Protein AF-A0A918PRH6-F1 (afdb_monomer_lite)

Secondary structure (DSSP, 8-state):
-B--SSHHHHHHHHHHHHHHHHTT-----BS-TTT--TT--HHHHHHHHHHEEEEEEEETTTEEEEEEEEEE-GGGGGG-HHHHHT-TT--PPPPTT--HHHHHTTSS-GGG-SSBTTTBBTTB-SSHHHHSTT-HHHHHHHTT--GGGS--

pLDDT: mean 93.07, std 9.06, range [43.25, 98.44]

InterPro domains:
  IPR002780 Hydrogenase formation HypD protein [PF01924] (2-142)
  IPR002780 Hydrogenase formation HypD protein [PTHR30149] (2-146)
  IPR042243 HypD, domain 1 [G3DSA:3.40.50.11740] (1-91)
  IPR042244 HypD, domain 2 [G3DSA:6.10.20.100] (96-145)

Organism: NCBI:txid68255

Foldseek 3Di:
DAFDDDPVRVVVVVVVVVVCVVVVHDDDDHSPVVQADPCGDVVVVVVLVQFWDFAWDQDQLPGTDGSPDIDGDPVNVVVDPCNVPVCVPDDDDADPQDPQSCCVVVVDALQVRPCQPNCDALVRHRDDLRVDPPRRSVVCVVVVNHNVPPDD

Structure (mmCIF, N/CA/C/O backbone):
data_AF-A0A918PRH6-F1
#
_entry.id   AF-A0A918PRH6-F1
#
loop_
_atom_site.group_PDB
_atom_site.id
_atom_site.type_symbol
_atom_site.label_atom_id
_atom_site.label_alt_id
_atom_site.label_comp_id
_atom_site.label_asym_id
_atom_site.label_entity_id
_atom_site.label_seq_id
_atom_site.pdbx_PDB_ins_code
_atom_site.Cartn_x
_atom_site.Cartn_y
_atom_site.Cartn_z
_atom_site.occupancy
_atom_site.B_iso_or_equiv
_atom_site.auth_seq_id
_atom_site.auth_comp_id
_atom_site.auth_asym_id
_atom_site.auth_atom_id
_atom_site.pdbx_PDB_model_num
ATOM 1 N N . MET A 1 1 ? 0.512 1.550 15.407 1.00 93.94 1 MET A N 1
ATOM 2 C CA . MET A 1 1 ? 0.202 2.987 15.282 1.00 93.94 1 MET A CA 1
ATOM 3 C C . MET A 1 1 ? -0.593 3.237 14.018 1.00 93.94 1 MET A C 1
ATOM 5 O O . MET A 1 1 ? -0.214 2.712 12.980 1.00 93.94 1 MET A O 1
ATOM 9 N N . VAL A 1 2 ? -1.668 4.018 14.100 1.00 97.00 2 VAL A N 1
ATOM 10 C CA . VAL A 1 2 ? -2.335 4.621 12.934 1.00 97.00 2 VAL A CA 1
ATOM 11 C C . VAL A 1 2 ? -1.966 6.101 12.902 1.00 97.00 2 VAL A C 1
ATOM 13 O O . VAL A 1 2 ? -2.162 6.778 13.910 1.00 97.00 2 VAL A O 1
ATOM 16 N N . THR A 1 3 ? -1.433 6.594 11.785 1.00 97.69 3 THR A N 1
ATOM 17 C CA . THR A 1 3 ? -0.915 7.966 11.642 1.00 97.69 3 THR A CA 1
ATOM 18 C C . THR A 1 3 ? -1.540 8.674 10.447 1.00 97.69 3 THR A C 1
ATOM 20 O O . THR A 1 3 ? -2.077 8.030 9.544 1.00 97.69 3 THR A O 1
ATOM 23 N N . GLY A 1 4 ? -1.467 10.005 10.451 1.00 97.12 4 GLY A N 1
ATOM 24 C CA . GLY A 1 4 ? -1.694 10.806 9.251 1.00 97.12 4 GLY A CA 1
ATOM 25 C C . GLY A 1 4 ? -0.486 10.809 8.309 1.00 97.12 4 GLY A C 1
ATOM 26 O O . GLY A 1 4 ? 0.438 10.004 8.451 1.00 97.12 4 GLY A O 1
ATOM 27 N N . PHE A 1 5 ? -0.512 11.731 7.346 1.00 97.00 5 PHE A N 1
ATOM 28 C CA . PHE A 1 5 ? 0.507 11.878 6.300 1.00 97.00 5 PHE A CA 1
ATOM 29 C C . PHE A 1 5 ? 1.288 13.196 6.396 1.00 97.00 5 PHE A C 1
ATOM 31 O O . PHE A 1 5 ? 2.233 13.393 5.634 1.00 97.00 5 PHE A O 1
ATOM 38 N N . GLU A 1 6 ? 0.924 14.095 7.318 1.00 97.62 6 GLU A N 1
ATOM 39 C CA . GLU A 1 6 ? 1.698 15.315 7.538 1.00 97.62 6 GLU A CA 1
ATOM 40 C C . GLU A 1 6 ? 3.026 14.976 8.230 1.00 97.62 6 GLU A C 1
ATOM 42 O O . GLU A 1 6 ? 3.075 14.044 9.040 1.00 97.62 6 GLU A O 1
ATOM 47 N N . PRO A 1 7 ? 4.105 15.747 8.005 1.00 96.81 7 PRO A N 1
ATOM 48 C CA . PRO A 1 7 ? 5.398 15.479 8.633 1.00 96.81 7 PRO A CA 1
ATOM 49 C C . PRO A 1 7 ? 5.323 15.334 10.160 1.00 96.81 7 PRO A C 1
ATOM 51 O O . PRO A 1 7 ? 5.970 14.457 10.729 1.00 96.81 7 PRO A O 1
ATOM 54 N N . LEU A 1 8 ? 4.499 16.154 10.824 1.00 97.44 8 LEU A N 1
ATOM 55 C CA . LEU A 1 8 ? 4.301 16.076 12.274 1.00 97.44 8 LEU A CA 1
ATOM 56 C C . LEU A 1 8 ? 3.525 14.824 12.703 1.00 97.44 8 LEU A C 1
ATOM 58 O O . LEU A 1 8 ? 3.849 14.266 13.747 1.00 97.44 8 LEU A O 1
ATOM 62 N N . ASP A 1 9 ? 2.572 14.342 11.897 1.00 97.88 9 ASP A N 1
ATOM 63 C CA . ASP A 1 9 ? 1.865 13.090 12.201 1.00 97.88 9 ASP A CA 1
ATOM 64 C C . ASP A 1 9 ? 2.819 11.899 12.197 1.00 97.88 9 ASP A C 1
ATOM 66 O O . ASP A 1 9 ? 2.745 11.020 13.055 1.00 97.88 9 ASP A O 1
ATOM 70 N N . LEU A 1 10 ? 3.726 11.876 11.216 1.00 97.56 10 LEU A N 1
ATOM 71 C CA . LEU A 1 10 ? 4.723 10.822 11.083 1.00 97.56 10 LEU A CA 1
ATOM 72 C C . LEU A 1 10 ? 5.710 10.854 12.254 1.00 97.56 10 LEU A C 1
ATOM 74 O O . LEU A 1 10 ? 5.975 9.814 12.854 1.00 97.56 10 LEU A O 1
ATOM 78 N N . LEU A 1 11 ? 6.224 12.038 12.610 1.00 98.12 11 LEU A N 1
ATOM 79 C CA . LEU A 1 11 ? 7.150 12.197 13.736 1.00 98.12 11 LEU A CA 1
ATOM 80 C C . LEU A 1 11 ? 6.510 11.794 15.069 1.00 98.12 11 LEU A C 1
ATOM 82 O O . LEU A 1 11 ? 7.123 11.058 15.843 1.00 98.12 11 LEU A O 1
ATOM 86 N N . GLU A 1 12 ? 5.276 12.228 15.326 1.00 97.88 12 GLU A N 1
ATOM 87 C CA . GLU A 1 12 ? 4.540 11.847 16.531 1.00 97.88 12 GLU A CA 1
ATOM 88 C C . GLU A 1 12 ? 4.260 10.339 16.556 1.00 97.88 12 GLU A C 1
ATOM 90 O O . GLU A 1 12 ? 4.513 9.678 17.562 1.00 97.88 12 GLU A O 1
ATOM 95 N N . GLY A 1 13 ? 3.828 9.758 15.434 1.00 97.62 13 GLY A N 1
ATOM 96 C CA . GLY A 1 13 ? 3.596 8.321 15.322 1.00 97.62 13 GLY A CA 1
ATOM 97 C C . GLY A 1 13 ? 4.847 7.475 15.580 1.00 97.62 13 GLY A C 1
ATOM 98 O O . GLY A 1 13 ? 4.761 6.455 16.268 1.00 97.62 13 GLY A O 1
ATOM 99 N N . ILE A 1 14 ? 6.010 7.906 15.078 1.00 97.81 14 ILE A N 1
ATOM 100 C CA . ILE A 1 14 ? 7.305 7.265 15.357 1.00 97.81 14 ILE A CA 1
ATOM 101 C C . ILE A 1 14 ? 7.632 7.361 16.850 1.00 97.81 14 ILE A C 1
ATOM 103 O O . ILE A 1 14 ? 7.960 6.344 17.461 1.00 97.81 14 ILE A O 1
ATOM 107 N N . LEU A 1 15 ? 7.498 8.546 17.455 1.00 98.06 15 LEU A N 1
ATOM 108 C CA . LEU A 1 15 ? 7.741 8.744 18.885 1.00 98.06 15 LEU A CA 1
ATOM 109 C C . LEU A 1 15 ? 6.846 7.839 19.746 1.00 98.06 15 LEU A C 1
ATOM 111 O O . LEU A 1 15 ? 7.336 7.193 20.674 1.00 98.06 15 LEU A O 1
ATOM 115 N N . MET A 1 16 ? 5.552 7.756 19.428 1.00 97.62 16 MET A N 1
ATOM 116 C CA . MET A 1 16 ? 4.601 6.887 20.127 1.00 97.62 16 MET A CA 1
ATOM 117 C C . MET A 1 16 ? 4.992 5.408 20.000 1.00 97.62 16 MET A C 1
ATOM 119 O O . MET A 1 16 ? 5.016 4.695 21.004 1.00 97.62 16 MET A O 1
ATOM 123 N N . ALA A 1 17 ? 5.364 4.955 18.796 1.00 97.69 17 ALA A N 1
ATOM 124 C CA . ALA A 1 17 ? 5.807 3.580 18.562 1.00 97.69 17 ALA A CA 1
ATOM 125 C C . ALA A 1 17 ? 7.077 3.233 19.359 1.00 97.69 17 ALA A C 1
ATOM 127 O O . ALA A 1 17 ? 7.110 2.208 20.038 1.00 97.69 17 ALA A O 1
ATOM 128 N N . VAL A 1 18 ? 8.097 4.097 19.324 1.00 97.94 18 VAL A N 1
ATOM 129 C CA . VAL A 1 18 ? 9.343 3.914 20.088 1.00 97.94 18 VAL A CA 1
ATOM 130 C C . VAL A 1 18 ? 9.059 3.897 21.591 1.00 97.94 18 VAL A C 1
ATOM 132 O O . VAL A 1 18 ? 9.495 2.983 22.283 1.00 97.94 18 VAL A O 1
ATOM 135 N N . THR A 1 19 ? 8.239 4.828 22.085 1.00 98.19 19 THR A N 1
ATOM 136 C CA . THR A 1 19 ? 7.846 4.885 23.503 1.00 98.19 19 THR A CA 1
ATOM 137 C C . THR A 1 19 ? 7.147 3.602 23.958 1.00 98.19 19 THR A C 1
ATOM 139 O O . THR A 1 19 ? 7.371 3.136 25.075 1.00 98.19 19 THR A O 1
ATOM 142 N N . GLN A 1 20 ? 6.277 3.021 23.123 1.00 98.06 20 GLN A N 1
ATOM 143 C CA . GLN A 1 20 ? 5.648 1.737 23.432 1.00 98.06 20 GLN A CA 1
ATOM 144 C C . GLN A 1 20 ? 6.682 0.609 23.519 1.00 98.06 20 GLN A C 1
ATOM 146 O O . GLN A 1 20 ? 6.673 -0.127 24.505 1.00 98.06 20 GLN A O 1
ATOM 151 N N . LEU A 1 21 ? 7.598 0.519 22.549 1.00 97.56 21 LEU A N 1
ATOM 152 C CA . LEU A 1 21 ? 8.657 -0.493 22.529 1.00 97.56 21 LEU A CA 1
ATOM 153 C C . LEU A 1 21 ? 9.557 -0.408 23.769 1.00 97.56 21 LEU A C 1
ATOM 155 O O . LEU A 1 21 ? 9.781 -1.420 24.428 1.00 97.56 21 LEU A O 1
ATOM 159 N N . GLU A 1 22 ? 10.009 0.792 24.137 1.00 98.38 22 GLU A N 1
ATOM 160 C CA . GLU A 1 22 ? 10.848 1.022 25.325 1.00 98.38 22 GLU A CA 1
ATOM 161 C C . GLU A 1 22 ? 10.141 0.648 26.634 1.00 98.38 22 GLU A C 1
ATOM 163 O O . GLU A 1 22 ? 10.780 0.259 27.611 1.00 98.38 22 GLU A O 1
ATOM 168 N N . ARG A 1 23 ? 8.809 0.741 26.658 1.00 98.25 23 ARG A N 1
ATOM 169 C CA . ARG A 1 23 ? 7.973 0.384 27.812 1.00 98.25 23 ARG A CA 1
ATOM 170 C C . ARG A 1 23 ? 7.456 -1.055 27.767 1.00 98.25 23 ARG A C 1
ATOM 172 O O . ARG A 1 23 ? 6.682 -1.429 28.645 1.00 98.25 23 ARG A O 1
ATOM 179 N N . GLY A 1 24 ? 7.825 -1.844 26.755 1.00 98.00 24 GLY A N 1
ATOM 180 C CA . GLY A 1 24 ? 7.320 -3.207 26.562 1.00 98.00 24 GLY A CA 1
ATOM 181 C C . GLY A 1 24 ? 5.806 -3.282 26.325 1.00 98.00 24 GLY A C 1
ATOM 182 O O . GLY A 1 24 ? 5.179 -4.274 26.693 1.00 98.00 24 GLY A O 1
ATOM 183 N N . ARG A 1 25 ? 5.203 -2.230 25.758 1.00 98.06 25 ARG A N 1
ATOM 184 C CA . ARG A 1 25 ? 3.784 -2.195 25.374 1.00 98.06 25 ARG A CA 1
ATOM 185 C C . ARG A 1 25 ? 3.625 -2.537 23.895 1.00 98.06 25 ARG A C 1
ATOM 187 O O . ARG A 1 25 ? 4.456 -2.159 23.074 1.00 98.06 25 ARG A O 1
ATOM 194 N N . PHE A 1 26 ? 2.534 -3.225 23.563 1.00 96.56 26 PHE A N 1
ATOM 195 C CA . PHE A 1 26 ? 2.249 -3.719 22.210 1.00 96.56 26 PHE A CA 1
ATOM 196 C C . PHE A 1 26 ? 0.793 -3.435 21.822 1.00 96.56 26 PHE A C 1
ATOM 198 O O . PHE A 1 26 ? 0.015 -4.340 21.522 1.00 96.56 26 PHE A O 1
ATOM 205 N N . GLU A 1 27 ? 0.400 -2.166 21.882 1.00 96.69 27 GLU A N 1
ATOM 206 C CA . GLU A 1 27 ? -0.978 -1.722 21.691 1.00 96.69 27 GLU A CA 1
ATOM 207 C C . GLU A 1 27 ? -1.165 -0.971 20.367 1.00 96.69 27 GLU A C 1
ATOM 209 O O . GLU A 1 27 ? -0.280 -0.278 19.854 1.00 96.69 27 GLU A O 1
ATOM 214 N N . VAL A 1 28 ? -2.371 -1.073 19.807 1.00 96.00 28 VAL A N 1
ATOM 215 C CA . VAL A 1 28 ? -2.765 -0.267 18.649 1.00 96.00 28 VAL A CA 1
ATOM 216 C C . VAL A 1 28 ? -3.297 1.074 19.138 1.00 96.00 28 VAL A C 1
ATOM 218 O O . VAL A 1 28 ? -4.434 1.172 19.591 1.00 96.00 28 VAL A O 1
ATOM 221 N N . GLU A 1 29 ? -2.493 2.120 18.984 1.00 96.50 29 GLU A N 1
ATOM 222 C CA . GLU A 1 29 ? -2.909 3.501 19.235 1.00 96.50 29 GLU A CA 1
ATOM 223 C C . GLU A 1 29 ? -3.186 4.239 17.915 1.00 96.50 29 GLU A C 1
ATOM 225 O O . GLU A 1 29 ? -2.592 3.952 16.865 1.00 96.50 29 GLU A O 1
ATOM 230 N N . ASN A 1 30 ? -4.106 5.201 17.978 1.00 97.19 30 ASN A N 1
ATOM 231 C CA . ASN A 1 30 ? -4.533 6.015 16.847 1.00 97.19 30 ASN A CA 1
ATOM 232 C C . ASN A 1 30 ? -4.101 7.466 17.064 1.00 97.19 30 ASN A C 1
ATOM 234 O O . ASN A 1 30 ? -4.727 8.178 17.841 1.00 97.19 30 ASN A O 1
ATOM 238 N N . GLN A 1 31 ? -3.049 7.889 16.368 1.00 96.88 31 GLN A N 1
ATOM 239 C CA . GLN A 1 31 ? -2.611 9.286 16.323 1.00 96.88 31 GLN A CA 1
ATOM 240 C C . GLN A 1 31 ? -3.513 10.100 15.375 1.00 96.88 31 GLN A C 1
ATOM 242 O O . GLN A 1 31 ? -3.787 11.276 15.609 1.00 96.88 31 GLN A O 1
ATOM 247 N N . TYR A 1 32 ? -4.091 9.458 14.355 1.00 97.44 32 TYR A N 1
ATOM 248 C CA . TYR A 1 32 ? -4.881 10.114 13.313 1.00 97.44 32 TYR A CA 1
ATOM 249 C C . TYR A 1 32 ? -6.372 10.291 13.664 1.00 97.44 32 TYR A C 1
ATOM 251 O O . TYR A 1 32 ? -7.258 10.139 12.817 1.00 97.44 32 TYR A O 1
ATOM 259 N N . VAL A 1 33 ? -6.679 10.644 14.917 1.00 95.56 33 VAL A N 1
ATOM 260 C CA . VAL A 1 33 ? -8.055 10.713 15.462 1.00 95.56 33 VAL A CA 1
ATOM 261 C C . VAL A 1 33 ? -8.990 11.660 14.707 1.00 95.56 33 VAL A C 1
ATOM 263 O O . VAL A 1 33 ? -10.205 11.478 14.722 1.00 95.56 33 VAL A O 1
ATOM 266 N N . ARG A 1 34 ? -8.430 12.658 14.014 1.00 96.19 34 ARG A N 1
ATOM 267 C CA . ARG A 1 34 ? -9.195 13.616 13.203 1.00 96.19 34 ARG A CA 1
ATOM 268 C C . ARG A 1 34 ? -9.840 12.997 11.960 1.00 96.19 34 ARG A C 1
ATOM 270 O O . ARG A 1 34 ? -10.796 13.563 11.443 1.00 96.19 34 ARG A O 1
ATOM 277 N N . ALA A 1 35 ? -9.329 11.860 11.485 1.00 96.94 35 ALA A N 1
ATOM 278 C CA . ALA A 1 35 ? -9.809 11.194 10.273 1.00 96.94 35 ALA A CA 1
ATOM 279 C C . ALA A 1 35 ? -10.223 9.735 10.515 1.00 96.94 35 ALA A C 1
ATOM 281 O O . ALA A 1 35 ? -11.153 9.244 9.876 1.00 96.94 35 ALA A O 1
ATOM 282 N N . VAL A 1 36 ? -9.570 9.039 11.449 1.00 97.44 36 VAL A N 1
ATOM 283 C CA . VAL A 1 36 ? -9.795 7.611 11.688 1.00 97.44 36 VAL A CA 1
ATOM 284 C C . VAL A 1 36 ? -10.600 7.400 12.963 1.00 97.44 36 VAL A C 1
ATOM 286 O O . VAL A 1 36 ? -10.169 7.750 14.060 1.00 97.44 36 VAL A O 1
ATOM 289 N N . ARG A 1 37 ? -11.767 6.765 12.820 1.00 96.94 37 ARG A N 1
ATOM 290 C CA . ARG A 1 37 ? -12.603 6.306 13.939 1.00 96.94 37 ARG A CA 1
ATOM 291 C C . ARG A 1 37 ? -12.286 4.852 14.277 1.00 96.94 37 ARG A C 1
ATOM 293 O O . ARG A 1 37 ? -11.909 4.084 13.396 1.00 96.94 37 ARG A O 1
ATOM 300 N N . ARG A 1 38 ? -12.510 4.438 15.529 1.00 95.06 38 ARG A N 1
ATOM 301 C CA . ARG A 1 38 ? -12.207 3.070 16.000 1.00 95.06 38 ARG A CA 1
ATOM 302 C C . ARG A 1 38 ? -12.938 1.978 15.212 1.00 95.06 38 ARG A C 1
ATOM 304 O O . ARG A 1 38 ? -12.375 0.905 15.005 1.00 95.06 38 ARG A O 1
ATOM 311 N N . GLN A 1 39 ? -14.168 2.263 14.800 1.00 96.94 39 GLN A N 1
ATOM 312 C CA . GLN A 1 39 ? -15.025 1.403 13.984 1.00 96.94 39 GLN A CA 1
ATOM 313 C C . GLN A 1 39 ? -14.764 1.538 12.474 1.00 96.94 39 GLN A C 1
ATOM 315 O O . GLN A 1 39 ? -15.339 0.796 11.682 1.00 96.94 39 GLN A O 1
ATOM 320 N N . GLY A 1 40 ? -13.917 2.487 12.063 1.00 97.19 40 GLY A N 1
ATOM 321 C CA . GLY A 1 40 ? -13.712 2.846 10.664 1.00 97.19 40 GLY A CA 1
ATOM 322 C C . GLY A 1 40 ? -14.967 3.442 10.019 1.00 97.19 40 GLY A C 1
ATOM 323 O O . GLY A 1 40 ? -15.810 4.046 10.684 1.00 97.19 40 GLY A O 1
ATOM 324 N N . ASN A 1 41 ? -15.072 3.282 8.702 1.00 98.19 41 ASN A N 1
ATOM 325 C CA . ASN A 1 41 ? -16.274 3.597 7.936 1.00 98.19 41 ASN A CA 1
ATOM 326 C C . ASN A 1 41 ? -17.079 2.304 7.734 1.00 98.19 41 ASN A C 1
ATOM 328 O O . ASN A 1 41 ? -16.636 1.429 6.992 1.00 98.19 41 ASN A O 1
ATOM 332 N N . THR A 1 42 ? -18.209 2.167 8.429 1.00 98.25 42 THR A N 1
ATOM 333 C CA . THR A 1 42 ? -19.042 0.954 8.399 1.00 98.25 42 THR A CA 1
ATOM 334 C C . THR A 1 42 ? -19.730 0.771 7.052 1.00 98.25 42 THR A C 1
ATOM 336 O O . THR A 1 42 ? -19.663 -0.315 6.494 1.00 98.25 42 THR A O 1
ATOM 339 N N . GLU A 1 43 ? -20.250 1.848 6.460 1.00 98.44 43 GLU A N 1
ATOM 340 C CA . GLU A 1 43 ? -20.891 1.810 5.138 1.00 98.44 43 GLU A CA 1
ATOM 341 C C . GLU A 1 43 ? -19.930 1.297 4.056 1.00 98.44 43 GLU A C 1
ATOM 343 O O . GLU A 1 43 ? -20.280 0.456 3.231 1.00 98.44 43 GLU A O 1
ATOM 348 N N . ALA A 1 44 ? -18.676 1.761 4.085 1.00 98.12 44 ALA A N 1
ATOM 349 C CA . ALA A 1 44 ? -17.654 1.288 3.155 1.00 98.12 44 ALA A CA 1
ATOM 350 C C . ALA A 1 44 ? -17.292 -0.189 3.390 1.00 98.12 44 ALA A C 1
ATOM 352 O O . ALA A 1 44 ? -17.092 -0.931 2.429 1.00 98.12 44 ALA A O 1
ATOM 353 N N . GLN A 1 45 ? -17.219 -0.629 4.651 1.00 98.38 45 GLN A N 1
ATOM 354 C CA . GLN A 1 45 ? -16.969 -2.036 4.980 1.00 98.38 45 GLN A CA 1
ATOM 355 C C . GLN A 1 45 ? -18.101 -2.936 4.475 1.00 98.38 45 GLN A C 1
ATOM 357 O O . GLN A 1 45 ? -17.819 -3.983 3.893 1.00 98.38 45 GLN A O 1
ATOM 362 N N . ASP A 1 46 ? -19.355 -2.525 4.649 1.00 98.38 46 ASP A N 1
ATOM 363 C CA . ASP A 1 46 ? -20.523 -3.292 4.210 1.00 98.38 46 ASP A CA 1
ATOM 364 C C . ASP A 1 46 ? -20.616 -3.351 2.682 1.00 98.38 46 ASP A C 1
ATOM 366 O O . ASP A 1 46 ? -20.864 -4.419 2.116 1.00 98.38 46 ASP A O 1
ATOM 370 N N . ALA A 1 47 ? -20.306 -2.248 1.993 1.00 98.31 47 ALA A N 1
ATOM 371 C CA . ALA A 1 47 ? -20.202 -2.231 0.536 1.00 98.31 47 ALA A CA 1
ATOM 372 C C . ALA A 1 47 ? -19.120 -3.200 0.028 1.00 98.31 47 ALA A C 1
ATOM 374 O O . ALA A 1 47 ? -19.383 -4.006 -0.867 1.00 98.31 47 ALA A O 1
ATOM 375 N N . VAL A 1 48 ? -17.922 -3.180 0.629 1.00 98.12 48 VAL A N 1
ATOM 376 C CA . VAL A 1 48 ? -16.839 -4.111 0.270 1.00 98.12 48 VAL A CA 1
ATOM 377 C C . VAL A 1 48 ? -17.260 -5.560 0.515 1.00 98.12 48 VAL A C 1
ATOM 379 O O . VAL A 1 48 ? -17.067 -6.387 -0.367 1.00 98.12 48 VAL A O 1
ATOM 382 N N . ARG A 1 49 ? -17.882 -5.874 1.658 1.00 97.69 49 ARG A N 1
ATOM 383 C CA . ARG A 1 49 ? -18.352 -7.237 1.979 1.00 97.69 49 ARG A CA 1
ATOM 384 C C . ARG A 1 49 ? -19.482 -7.725 1.074 1.00 97.69 49 ARG A C 1
ATOM 386 O O . ARG A 1 49 ? -19.624 -8.926 0.878 1.00 97.69 49 ARG A O 1
ATOM 393 N N . THR A 1 50 ? -20.291 -6.811 0.546 1.00 98.19 50 THR A N 1
ATOM 394 C CA . THR A 1 50 ? -21.371 -7.147 -0.391 1.00 98.19 50 THR A CA 1
ATOM 395 C C . THR A 1 50 ? -20.802 -7.560 -1.751 1.00 98.19 50 THR A C 1
ATOM 397 O O . THR A 1 50 ? -21.246 -8.540 -2.351 1.00 98.19 50 THR A O 1
ATOM 400 N N . VAL A 1 51 ? -19.804 -6.818 -2.238 1.00 98.38 51 VAL A N 1
ATOM 401 C CA . VAL A 1 51 ? -19.255 -6.982 -3.593 1.00 98.38 51 VAL A CA 1
ATOM 402 C C . VAL A 1 51 ? -18.117 -8.003 -3.645 1.00 98.38 51 VAL A C 1
ATOM 404 O O . VAL A 1 51 ? -17.963 -8.693 -4.653 1.00 98.38 51 VAL A O 1
ATOM 407 N N . PHE A 1 52 ? -17.329 -8.121 -2.575 1.00 98.31 52 PHE A N 1
ATOM 408 C CA . PHE A 1 52 ? -16.105 -8.915 -2.547 1.00 98.31 52 PHE A CA 1
ATOM 409 C C . PHE A 1 52 ? -16.107 -9.983 -1.452 1.00 98.31 52 PHE A C 1
ATOM 411 O O . PHE A 1 52 ? -16.633 -9.787 -0.357 1.00 98.31 52 PHE A O 1
ATOM 418 N N . ARG A 1 53 ? -15.418 -11.092 -1.730 1.00 97.69 53 ARG A N 1
ATOM 419 C CA . ARG A 1 53 ? -15.031 -12.117 -0.753 1.00 97.69 53 ARG A CA 1
ATOM 420 C C . ARG A 1 53 ? -13.513 -12.181 -0.616 1.00 97.69 53 ARG A C 1
ATOM 422 O O . ARG A 1 53 ? -12.779 -11.857 -1.548 1.00 97.69 53 ARG A O 1
ATOM 429 N N . VAL A 1 54 ? -13.053 -12.585 0.565 1.00 98.00 54 VAL A N 1
ATOM 430 C CA . VAL A 1 54 ? -11.626 -12.762 0.862 1.00 98.00 54 VAL A CA 1
ATOM 431 C C . VAL A 1 54 ? -11.109 -14.019 0.167 1.00 98.00 54 VAL A C 1
ATOM 433 O O . VAL A 1 54 ? -11.774 -15.053 0.190 1.00 98.00 54 VAL A O 1
ATOM 436 N N . THR A 1 55 ? -9.924 -13.921 -0.428 1.00 97.06 55 THR A N 1
ATOM 437 C CA . THR A 1 55 ? -9.279 -15.013 -1.162 1.00 97.06 55 THR A CA 1
ATOM 438 C C . THR A 1 55 ? -7.762 -14.951 -1.030 1.00 97.06 55 THR A C 1
ATOM 440 O O . THR A 1 55 ? -7.195 -13.959 -0.556 1.00 97.06 55 THR A O 1
ATOM 443 N N . ASP A 1 56 ? -7.094 -16.005 -1.475 1.00 97.12 56 ASP A N 1
ATOM 444 C CA . ASP A 1 56 ? -5.642 -16.050 -1.557 1.00 97.12 56 ASP A CA 1
ATOM 445 C C . ASP A 1 56 ? -5.168 -15.253 -2.772 1.00 97.12 56 ASP A C 1
ATOM 447 O O . ASP A 1 56 ? -5.775 -15.279 -3.847 1.00 97.12 56 ASP A O 1
ATOM 451 N N . ARG A 1 57 ? -4.061 -14.521 -2.631 1.00 94.38 57 ARG A N 1
ATOM 452 C CA . ARG A 1 57 ? -3.558 -13.699 -3.737 1.00 94.38 57 ARG A CA 1
ATOM 453 C C . ARG A 1 57 ? -2.049 -13.626 -3.759 1.00 94.38 57 ARG A C 1
ATOM 455 O O . ARG A 1 57 ? -1.408 -13.495 -2.723 1.00 94.38 57 ARG A O 1
ATOM 462 N N . ALA A 1 58 ? -1.484 -13.657 -4.961 1.00 90.88 58 ALA A N 1
ATOM 463 C CA . ALA A 1 58 ? -0.073 -13.383 -5.174 1.00 90.88 58 ALA A CA 1
ATOM 464 C C . ALA A 1 58 ? 0.238 -11.893 -4.964 1.00 90.88 58 ALA A C 1
ATOM 466 O O . ALA A 1 58 ? -0.343 -11.030 -5.623 1.00 90.88 58 ALA A O 1
ATOM 467 N N . TRP A 1 59 ? 1.186 -11.612 -4.074 1.00 90.44 59 TRP A N 1
ATOM 468 C CA . TRP A 1 59 ? 1.778 -10.302 -3.835 1.00 90.44 59 TRP A CA 1
ATOM 469 C C . TRP A 1 59 ? 3.213 -10.289 -4.354 1.00 90.44 59 TRP A C 1
ATOM 471 O O . TRP A 1 59 ? 4.003 -11.207 -4.111 1.00 90.44 59 TRP A O 1
ATOM 481 N N . ARG A 1 60 ? 3.568 -9.228 -5.081 1.00 85.12 60 ARG A N 1
ATOM 482 C CA . ARG A 1 60 ? 4.905 -9.079 -5.663 1.00 85.12 60 ARG A CA 1
ATOM 483 C C . ARG A 1 60 ? 5.965 -9.095 -4.558 1.00 85.12 60 ARG A C 1
ATOM 485 O O . ARG A 1 60 ? 5.920 -8.274 -3.650 1.00 85.12 60 ARG A O 1
ATOM 492 N N . GLY A 1 61 ? 6.917 -10.023 -4.650 1.00 84.44 61 GLY A N 1
ATOM 493 C CA . GLY A 1 61 ? 7.990 -10.198 -3.662 1.00 84.44 61 GLY A CA 1
ATOM 494 C C . GLY A 1 61 ? 7.637 -11.039 -2.433 1.00 84.44 61 GLY A C 1
ATOM 495 O O . GLY A 1 61 ? 8.547 -11.408 -1.699 1.00 84.44 61 GLY A O 1
ATOM 496 N N . LEU A 1 62 ? 6.360 -11.374 -2.227 1.00 87.94 62 LEU A N 1
ATOM 497 C CA . LEU A 1 62 ? 5.889 -12.177 -1.090 1.00 87.94 62 LEU A CA 1
ATOM 498 C C . LEU A 1 62 ? 5.281 -13.524 -1.510 1.00 87.94 62 LEU A C 1
ATOM 500 O O . LEU A 1 62 ? 5.097 -14.401 -0.672 1.00 87.94 62 LEU A O 1
ATOM 504 N N . GLY A 1 63 ? 4.997 -13.710 -2.802 1.00 89.94 63 GLY A N 1
ATOM 505 C CA . GLY A 1 63 ? 4.313 -14.904 -3.295 1.00 89.94 63 GLY A CA 1
ATOM 506 C C . GLY A 1 63 ? 2.826 -14.882 -2.944 1.00 89.94 63 GLY A C 1
ATOM 507 O O . GLY A 1 63 ? 2.248 -13.817 -2.733 1.00 89.94 63 GLY A O 1
ATOM 508 N N . THR A 1 64 ? 2.181 -16.047 -2.924 1.00 94.38 64 THR A N 1
ATOM 509 C CA . THR A 1 64 ? 0.762 -16.151 -2.558 1.00 94.38 64 THR A CA 1
ATOM 510 C C . THR A 1 64 ? 0.584 -15.998 -1.054 1.00 94.38 64 THR A C 1
ATOM 512 O O . THR A 1 64 ? 1.078 -16.815 -0.281 1.00 94.38 64 THR A O 1
ATOM 515 N N . LEU A 1 65 ? -0.146 -14.959 -0.653 1.00 95.38 65 LEU A N 1
ATOM 516 C CA . LEU A 1 65 ? -0.542 -14.715 0.726 1.00 95.38 65 LEU A CA 1
ATOM 517 C C . LEU A 1 65 ? -1.946 -15.288 0.978 1.00 95.38 65 LEU A C 1
ATOM 519 O O . LEU A 1 65 ? -2.878 -14.919 0.249 1.00 95.38 65 LEU A O 1
ATOM 523 N N . PRO A 1 66 ? -2.114 -16.144 2.006 1.00 97.12 66 PRO A N 1
ATOM 524 C CA . PRO A 1 66 ? -3.425 -16.622 2.425 1.00 97.12 66 PRO A CA 1
ATOM 525 C C . PRO A 1 66 ? -4.323 -15.467 2.855 1.00 97.12 66 PRO A C 1
ATOM 527 O O . PRO A 1 66 ? -3.861 -14.578 3.573 1.00 97.12 66 PRO A O 1
ATOM 530 N N . ALA A 1 67 ? -5.588 -15.470 2.425 1.00 97.06 67 ALA A N 1
ATOM 531 C CA . ALA A 1 67 ? -6.547 -14.396 2.715 1.00 97.06 67 ALA A CA 1
ATOM 532 C C . ALA A 1 67 ? -6.020 -12.976 2.383 1.00 97.06 67 ALA A C 1
ATOM 534 O O . ALA A 1 67 ? -6.452 -11.979 2.965 1.00 97.06 67 ALA A O 1
ATOM 535 N N . GLY A 1 68 ? -5.054 -12.885 1.462 1.00 96.06 68 GLY A N 1
ATOM 536 C CA . GLY A 1 68 ? -4.330 -11.660 1.129 1.00 96.06 68 GLY A CA 1
ATOM 537 C C . GLY A 1 68 ? -4.973 -10.832 0.020 1.00 96.06 68 GLY A C 1
ATOM 538 O O . GLY A 1 68 ? -4.382 -9.845 -0.412 1.00 96.06 68 GLY A O 1
ATOM 539 N N . GLY A 1 69 ? -6.134 -11.224 -0.500 1.00 96.69 69 GLY A N 1
ATOM 540 C CA . GLY A 1 69 ? -6.804 -10.503 -1.575 1.00 96.69 69 GLY A CA 1
ATOM 541 C C . GLY A 1 69 ? -8.320 -10.526 -1.489 1.00 96.69 69 GLY A C 1
ATOM 542 O O . GLY A 1 69 ? -8.922 -11.140 -0.609 1.00 96.69 69 GLY A O 1
ATOM 543 N N . LEU A 1 70 ? -8.920 -9.828 -2.448 1.00 97.00 70 LEU A N 1
ATOM 544 C CA . LEU A 1 70 ? -10.356 -9.746 -2.655 1.00 97.00 70 LEU A CA 1
ATOM 545 C C . LEU A 1 70 ? -10.681 -10.209 -4.075 1.00 97.00 70 LEU A C 1
ATOM 547 O O . LEU A 1 70 ? -9.974 -9.860 -5.022 1.00 97.00 70 LEU A O 1
ATOM 551 N N . GLU A 1 71 ? -11.760 -10.965 -4.211 1.00 96.00 71 GLU A N 1
ATOM 552 C CA . GLU A 1 71 ? -12.359 -11.355 -5.489 1.00 96.00 71 GLU A CA 1
ATOM 553 C C . GLU A 1 71 ? -13.858 -11.065 -5.470 1.00 96.00 71 GLU A C 1
ATOM 555 O O . GLU A 1 71 ? -14.454 -10.955 -4.394 1.00 96.00 71 GLU A O 1
ATOM 560 N N . LEU A 1 72 ? -14.467 -10.897 -6.644 1.00 97.25 72 LEU A N 1
ATOM 561 C CA . LEU A 1 72 ? -15.898 -10.619 -6.727 1.00 97.25 72 LEU A CA 1
ATOM 562 C C . LEU A 1 72 ? -16.710 -11.808 -6.190 1.00 97.25 72 LEU A C 1
ATOM 564 O O . LEU A 1 72 ? -16.337 -12.974 -6.342 1.00 97.25 72 LEU A O 1
ATOM 568 N N . THR A 1 73 ? -17.823 -11.510 -5.521 1.00 97.38 73 THR A N 1
ATOM 569 C CA . THR A 1 73 ? -18.792 -12.540 -5.128 1.00 97.38 73 THR A CA 1
ATOM 570 C C . THR A 1 73 ? -19.556 -13.048 -6.353 1.00 97.38 73 THR A C 1
ATOM 572 O O . THR A 1 73 ? -19.616 -12.378 -7.383 1.00 97.38 73 THR A O 1
ATOM 575 N N . GLU A 1 74 ? -20.185 -14.221 -6.237 1.00 95.50 74 GLU A N 1
ATOM 576 C CA . GLU A 1 74 ? -20.976 -14.836 -7.319 1.00 95.50 74 GLU A CA 1
ATOM 577 C C . GLU A 1 74 ? -22.050 -13.880 -7.871 1.00 95.50 74 GLU A C 1
ATOM 579 O O . GLU A 1 74 ? -22.208 -13.729 -9.080 1.00 95.50 74 GLU A O 1
ATOM 584 N N . ALA A 1 75 ? -22.711 -13.117 -6.991 1.00 97.25 75 ALA A N 1
ATOM 585 C CA . ALA A 1 75 ? -23.707 -12.115 -7.380 1.00 97.25 75 ALA A CA 1
ATOM 586 C C . ALA A 1 75 ? -23.150 -11.012 -8.310 1.00 97.25 75 ALA A C 1
ATOM 588 O O . ALA A 1 75 ? -23.912 -10.375 -9.044 1.00 97.25 75 ALA A O 1
ATOM 589 N N . TYR A 1 76 ? -21.833 -10.793 -8.299 1.00 97.12 76 TYR A N 1
ATOM 590 C CA . TYR A 1 76 ? -21.131 -9.796 -9.106 1.00 97.12 76 TYR A CA 1
ATOM 591 C C . TYR A 1 76 ? -20.201 -10.418 -10.164 1.00 97.12 76 TYR A C 1
ATOM 593 O O . TYR A 1 76 ? -19.535 -9.672 -10.883 1.00 97.12 76 TYR A O 1
ATOM 601 N N . GLU A 1 77 ? -20.203 -11.744 -10.350 1.00 94.00 77 GLU A N 1
ATOM 602 C CA . GLU A 1 77 ? -19.310 -12.468 -11.277 1.00 94.00 77 GLU A CA 1
ATOM 603 C C . GLU A 1 77 ? -19.406 -11.955 -12.722 1.00 94.00 77 GLU A C 1
ATOM 605 O O . GLU A 1 77 ? -18.411 -11.879 -13.438 1.00 94.00 77 GLU A O 1
ATOM 610 N N . ARG A 1 78 ? -20.588 -11.488 -13.150 1.00 94.88 78 ARG A N 1
ATOM 611 C CA . ARG A 1 78 ? -20.796 -10.886 -14.484 1.00 94.88 78 ARG A CA 1
ATOM 612 C C . ARG A 1 78 ? -19.870 -9.699 -14.797 1.00 94.88 78 ARG A C 1
ATOM 614 O O . ARG A 1 78 ? -19.757 -9.323 -15.970 1.00 94.88 78 ARG A O 1
ATOM 621 N N . PHE A 1 79 ? -19.286 -9.079 -13.768 1.00 95.50 79 PHE A N 1
ATOM 622 C CA . PHE A 1 79 ? -18.342 -7.965 -13.865 1.00 95.50 79 PHE A CA 1
ATOM 623 C C . PHE A 1 79 ? -16.873 -8.406 -13.772 1.00 95.50 79 PHE A C 1
ATOM 625 O O . PHE A 1 79 ? -15.990 -7.578 -13.995 1.00 95.50 79 PHE A O 1
ATOM 632 N N . ASP A 1 80 ? -16.595 -9.677 -13.477 1.00 94.06 80 ASP A N 1
ATOM 633 C CA . ASP A 1 80 ? -15.236 -10.194 -13.368 1.00 94.06 80 ASP A CA 1
ATOM 634 C C . ASP A 1 80 ? -14.629 -10.457 -14.753 1.00 94.06 80 ASP A C 1
ATOM 636 O O . ASP A 1 80 ? -15.048 -11.346 -15.499 1.00 94.06 80 ASP A O 1
ATOM 640 N N . ALA A 1 81 ? -13.604 -9.682 -15.106 1.00 91.88 81 ALA A N 1
ATOM 641 C CA . ALA A 1 81 ? -12.877 -9.840 -16.360 1.00 91.88 81 ALA A CA 1
ATOM 642 C C . ALA A 1 81 ? -12.154 -11.197 -16.467 1.00 91.88 81 ALA A C 1
ATOM 644 O O . ALA A 1 81 ? -12.009 -11.709 -17.577 1.00 91.88 81 ALA A O 1
ATOM 645 N N . ALA A 1 82 ? -11.728 -11.792 -15.348 1.00 89.88 82 ALA A N 1
ATOM 646 C CA . ALA A 1 82 ? -11.094 -13.107 -15.342 1.00 89.88 82 ALA A CA 1
ATOM 647 C C . ALA A 1 82 ? -12.050 -14.192 -15.840 1.00 89.88 82 ALA A C 1
ATOM 649 O O . ALA A 1 82 ? -11.666 -14.992 -16.690 1.00 89.88 82 ALA A O 1
ATOM 650 N N . HIS A 1 83 ? -13.306 -14.145 -15.394 1.00 88.44 83 HIS A N 1
ATOM 651 C CA . HIS A 1 83 ? -14.360 -15.052 -15.846 1.00 88.44 83 HIS A CA 1
ATOM 652 C C . HIS A 1 83 ? -14.819 -14.732 -17.273 1.00 88.44 83 HIS A C 1
ATOM 654 O O . HIS A 1 83 ? -15.086 -15.626 -18.072 1.00 88.44 83 HIS A O 1
ATOM 660 N N . ARG A 1 84 ? -14.891 -13.444 -17.622 1.00 91.81 84 ARG A N 1
ATOM 661 C CA . ARG A 1 84 ? -15.460 -12.990 -18.897 1.00 91.81 84 ARG A CA 1
ATOM 662 C C . ARG A 1 84 ? -14.528 -13.166 -20.101 1.00 91.81 84 ARG A C 1
ATOM 664 O O . ARG A 1 84 ? -15.020 -13.256 -21.224 1.00 91.81 84 ARG A O 1
ATOM 671 N N . PHE A 1 85 ? -13.212 -13.171 -19.883 1.00 91.56 85 PHE A N 1
ATOM 672 C CA . PHE A 1 85 ? -12.205 -13.159 -20.954 1.00 91.56 85 PHE A CA 1
ATOM 673 C C . PHE A 1 85 ? -11.150 -14.271 -20.853 1.00 91.56 85 PHE A C 1
ATOM 675 O O . PHE A 1 85 ? -10.192 -14.239 -21.618 1.00 91.56 85 PHE A O 1
ATOM 682 N N . ASP A 1 86 ? -11.306 -15.225 -19.928 1.00 86.12 86 ASP A N 1
ATOM 683 C CA . ASP A 1 86 ? -10.393 -16.365 -19.737 1.00 86.12 86 ASP A CA 1
ATOM 684 C C . ASP A 1 86 ? -8.905 -15.957 -19.651 1.00 86.12 86 ASP A C 1
ATOM 686 O O . ASP A 1 86 ? -8.021 -16.471 -20.336 1.00 86.12 86 ASP A O 1
ATOM 690 N N . VAL A 1 87 ? -8.607 -14.967 -18.803 1.00 87.06 87 VAL A N 1
ATOM 691 C CA . VAL A 1 87 ? -7.238 -14.431 -18.653 1.00 87.06 87 VAL A CA 1
ATOM 692 C C . VAL A 1 87 ? -6.385 -15.188 -17.627 1.00 87.06 87 VAL A C 1
ATOM 694 O O . VAL A 1 87 ? -5.280 -14.754 -17.299 1.00 87.06 87 VAL A O 1
ATOM 697 N N . GLY A 1 88 ? -6.862 -16.327 -17.114 1.00 80.06 88 GLY A N 1
ATOM 698 C CA . GLY A 1 88 ? -6.211 -17.068 -16.025 1.00 80.06 88 GLY A CA 1
ATOM 699 C C . GLY A 1 88 ? -4.806 -17.591 -16.356 1.00 80.06 88 GLY A C 1
ATOM 700 O O . GLY A 1 88 ? -3.994 -17.803 -15.458 1.00 80.06 88 GLY A O 1
ATOM 701 N N . GLY A 1 89 ? -4.488 -17.760 -17.643 1.00 81.62 89 GLY A N 1
ATOM 702 C CA . GLY A 1 89 ? -3.172 -18.212 -18.104 1.00 81.62 89 GLY A CA 1
ATOM 703 C C . GLY A 1 89 ? -2.102 -17.118 -18.191 1.00 81.62 89 GLY A C 1
ATOM 704 O O . GLY A 1 89 ? -0.930 -17.437 -18.412 1.00 81.62 89 GLY A O 1
ATOM 705 N N . LEU A 1 90 ? -2.465 -15.840 -18.036 1.00 84.00 90 LEU A N 1
ATOM 706 C CA . LEU A 1 90 ? -1.516 -14.738 -18.173 1.00 84.00 90 LEU A CA 1
ATOM 707 C C . LEU A 1 90 ? -0.514 -14.738 -17.018 1.00 84.00 90 LEU A C 1
ATOM 709 O O . LEU A 1 90 ? -0.871 -14.595 -15.849 1.00 84.00 90 LEU A O 1
ATOM 713 N N . ARG A 1 91 ? 0.771 -14.849 -17.361 1.00 79.25 91 ARG A N 1
ATOM 714 C CA . ARG A 1 91 ? 1.869 -14.743 -16.400 1.00 79.25 91 ARG A CA 1
ATOM 715 C C . ARG A 1 91 ? 2.604 -13.426 -16.616 1.00 79.25 91 ARG A C 1
ATOM 717 O O . ARG A 1 91 ? 3.168 -13.233 -17.693 1.00 79.25 91 ARG A O 1
ATOM 724 N N . PRO A 1 92 ? 2.620 -12.518 -15.629 1.00 77.00 92 PRO A N 1
ATOM 725 C CA . PRO A 1 92 ? 3.432 -11.319 -15.729 1.00 77.00 92 PRO A CA 1
ATOM 726 C C . PRO A 1 92 ? 4.914 -11.709 -15.739 1.00 77.00 92 PRO A C 1
ATOM 728 O O . PRO A 1 92 ? 5.375 -12.450 -14.872 1.00 77.00 92 PRO A O 1
ATOM 731 N N . ALA A 1 93 ? 5.653 -11.208 -16.726 1.00 79.75 93 ALA A N 1
ATOM 732 C CA . 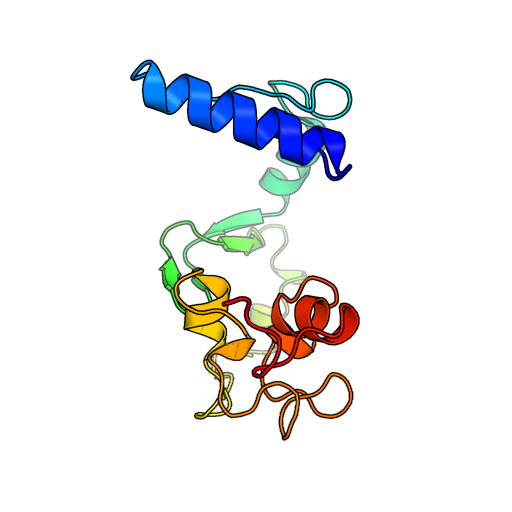ALA A 1 93 ? 7.106 -11.286 -16.749 1.00 79.75 93 ALA A CA 1
ATOM 733 C C . ALA A 1 93 ? 7.674 -10.044 -16.056 1.00 79.75 93 ALA A C 1
ATOM 735 O O . ALA A 1 93 ? 7.363 -8.916 -16.442 1.00 79.75 93 ALA A O 1
ATOM 736 N N . GLU A 1 94 ? 8.486 -10.247 -15.022 1.00 82.94 94 GLU A N 1
ATOM 737 C CA . GLU A 1 94 ? 9.256 -9.171 -14.400 1.00 82.94 94 GLU A CA 1
ATOM 738 C C . GLU A 1 94 ? 10.653 -9.114 -15.019 1.00 82.94 94 GLU A C 1
ATOM 740 O O . GLU A 1 94 ? 11.212 -10.144 -15.400 1.00 82.94 94 GLU A O 1
ATOM 745 N N . ASP A 1 95 ? 11.213 -7.909 -15.135 1.00 89.81 95 ASP A N 1
ATOM 746 C CA . ASP A 1 95 ? 12.600 -7.748 -15.561 1.00 89.81 95 ASP A CA 1
ATOM 747 C C . ASP A 1 95 ? 13.522 -8.403 -14.512 1.00 89.81 95 ASP A C 1
ATOM 749 O O . ASP A 1 95 ? 13.404 -8.073 -13.327 1.00 89.81 95 ASP A O 1
ATOM 753 N N . PRO A 1 96 ? 14.420 -9.326 -14.904 1.00 89.88 96 PRO A N 1
ATOM 754 C CA . PRO A 1 96 ? 15.220 -10.108 -13.961 1.00 89.88 96 PRO A CA 1
ATOM 755 C C . PRO A 1 96 ? 16.200 -9.264 -13.139 1.00 89.88 96 PRO A C 1
ATOM 757 O O . PRO A 1 96 ? 16.676 -9.718 -12.101 1.00 89.88 96 PRO A O 1
ATOM 760 N N . GLU A 1 97 ? 16.514 -8.043 -13.569 1.00 91.75 97 GLU A N 1
ATOM 761 C CA . GLU A 1 97 ? 17.338 -7.124 -12.789 1.00 91.75 97 GLU A CA 1
ATOM 762 C C . GLU A 1 97 ? 16.530 -6.354 -11.732 1.00 91.75 97 GLU A C 1
ATOM 764 O O . GLU A 1 97 ? 17.083 -5.774 -10.793 1.00 91.75 97 GLU A O 1
ATOM 769 N N . CYS A 1 98 ? 15.206 -6.305 -11.871 1.00 93.88 98 CYS A N 1
ATOM 770 C CA . CYS A 1 98 ? 14.369 -5.536 -10.974 1.00 93.88 98 CYS A CA 1
ATOM 771 C C . CYS A 1 98 ? 14.250 -6.212 -9.601 1.00 93.88 98 CYS A C 1
ATOM 773 O O . CYS A 1 98 ? 13.568 -7.218 -9.433 1.00 93.88 98 CYS A O 1
ATOM 775 N N . ILE A 1 99 ? 14.808 -5.579 -8.567 1.00 94.62 99 ILE A N 1
ATOM 776 C CA . ILE A 1 99 ? 14.665 -6.029 -7.172 1.00 94.62 99 ILE A CA 1
ATOM 777 C C . ILE A 1 99 ? 13.376 -5.521 -6.496 1.00 94.62 99 ILE A C 1
ATOM 779 O O . ILE A 1 99 ? 13.355 -5.299 -5.285 1.00 94.62 99 ILE A O 1
ATOM 783 N N . ALA A 1 100 ? 12.294 -5.311 -7.258 1.00 93.31 100 ALA A N 1
ATOM 784 C CA . ALA A 1 100 ? 11.043 -4.729 -6.754 1.00 93.31 100 ALA A CA 1
ATOM 785 C C . ALA A 1 100 ? 10.518 -5.443 -5.504 1.00 93.31 100 ALA A C 1
ATOM 787 O O . ALA A 1 100 ? 10.090 -4.777 -4.567 1.00 93.31 100 ALA A O 1
ATOM 788 N N . GLY A 1 101 ? 10.598 -6.776 -5.466 1.00 93.06 101 GLY A N 1
ATOM 789 C CA . GLY A 1 101 ? 10.181 -7.551 -4.300 1.00 93.06 101 GLY A CA 1
ATOM 790 C C . GLY A 1 101 ? 10.930 -7.165 -3.022 1.00 93.06 101 GLY A C 1
ATOM 791 O O . GLY A 1 101 ? 10.293 -6.929 -2.005 1.00 93.06 101 GLY A O 1
ATOM 792 N N . ALA A 1 102 ? 12.257 -7.014 -3.081 1.00 94.44 102 ALA A N 1
ATOM 793 C CA . ALA A 1 102 ? 13.066 -6.633 -1.919 1.00 94.44 102 ALA A CA 1
ATOM 794 C C . ALA A 1 102 ? 12.828 -5.181 -1.470 1.00 94.44 102 ALA A C 1
ATOM 796 O O . ALA A 1 102 ? 12.935 -4.880 -0.283 1.00 94.44 102 ALA A O 1
ATOM 797 N N . VAL A 1 103 ? 12.493 -4.287 -2.406 1.00 95.50 103 VAL A N 1
ATOM 798 C CA . VAL A 1 103 ? 12.116 -2.902 -2.084 1.00 95.50 103 VAL A CA 1
ATOM 799 C C . VAL A 1 103 ? 10.744 -2.855 -1.413 1.00 95.50 103 VAL A C 1
ATOM 801 O O . VAL A 1 103 ? 10.583 -2.192 -0.394 1.00 95.50 103 VAL A O 1
ATOM 804 N N . LEU A 1 104 ? 9.763 -3.590 -1.944 1.00 93.38 104 LEU A N 1
ATOM 805 C CA . LEU A 1 104 ? 8.395 -3.624 -1.414 1.00 93.38 104 LEU A CA 1
ATOM 806 C C . LEU A 1 104 ? 8.310 -4.252 -0.016 1.00 93.38 104 LEU A C 1
ATOM 808 O O . LEU A 1 104 ? 7.444 -3.870 0.764 1.00 93.38 104 LEU A O 1
ATOM 812 N N . THR A 1 105 ? 9.209 -5.179 0.319 1.00 93.69 105 THR A N 1
ATOM 813 C CA . THR A 1 105 ? 9.299 -5.772 1.664 1.00 93.69 105 THR A CA 1
ATOM 814 C C . THR A 1 105 ? 10.166 -4.968 2.635 1.00 93.69 105 THR A C 1
ATOM 816 O O . THR A 1 105 ? 10.323 -5.371 3.784 1.00 93.69 105 THR A O 1
ATOM 819 N N . GLY A 1 106 ? 10.749 -3.847 2.195 1.00 94.19 106 GLY A N 1
ATOM 820 C CA . GLY A 1 106 ? 11.643 -3.023 3.012 1.00 94.19 106 GLY A CA 1
ATOM 821 C C . GLY A 1 106 ? 13.013 -3.652 3.293 1.00 94.19 106 GLY A C 1
ATOM 822 O O . GLY A 1 106 ? 13.754 -3.140 4.126 1.00 94.19 106 GLY A O 1
ATOM 823 N N . ALA A 1 107 ? 13.376 -4.744 2.610 1.00 95.44 107 ALA A N 1
ATOM 824 C CA . ALA A 1 107 ? 14.664 -5.422 2.780 1.00 95.44 107 ALA A CA 1
ATOM 825 C C . AL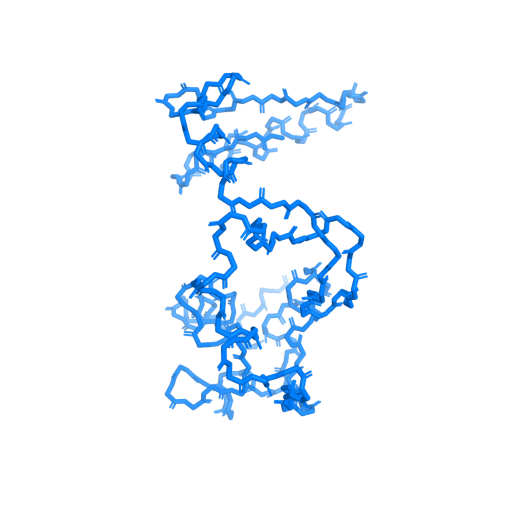A A 1 107 ? 15.829 -4.705 2.071 1.00 95.44 107 ALA A C 1
ATOM 827 O O . ALA A 1 107 ? 16.993 -4.91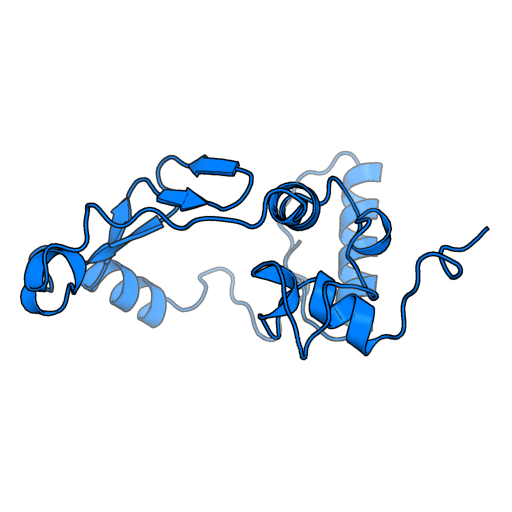6 2.419 1.00 95.44 107 ALA A O 1
ATOM 828 N N . ARG A 1 108 ? 15.529 -3.893 1.050 1.00 95.75 108 ARG A N 1
ATOM 829 C CA . ARG A 1 108 ? 16.489 -3.094 0.274 1.00 95.75 108 ARG A CA 1
ATOM 830 C C . ARG A 1 108 ? 15.906 -1.729 -0.065 1.00 95.75 108 ARG A C 1
ATOM 832 O O . ARG A 1 108 ? 14.700 -1.590 -0.250 1.00 95.75 108 ARG A O 1
ATOM 839 N N . LEU A 1 109 ? 16.767 -0.732 -0.211 1.00 96.81 109 LEU A N 1
ATOM 840 C CA . LEU A 1 109 ? 16.389 0.578 -0.733 1.00 96.81 109 LEU A CA 1
ATOM 841 C C . LEU A 1 109 ? 16.443 0.588 -2.268 1.00 96.81 109 LEU A C 1
ATOM 843 O O . LEU A 1 109 ? 17.188 -0.191 -2.867 1.00 96.81 109 LEU A O 1
ATOM 847 N N . PRO A 1 110 ? 15.729 1.509 -2.944 1.00 96.88 110 PRO A N 1
ATOM 848 C CA . PRO A 1 110 ? 15.889 1.712 -4.385 1.00 96.88 110 PRO A CA 1
ATOM 849 C C . PRO A 1 110 ? 17.346 1.949 -4.802 1.00 96.88 110 PRO A C 1
ATOM 851 O O . PRO A 1 110 ? 17.769 1.472 -5.850 1.00 96.88 110 PRO A O 1
ATOM 854 N N . THR A 1 111 ? 18.136 2.619 -3.958 1.00 96.25 111 THR A N 1
ATOM 855 C CA . THR A 1 111 ? 19.569 2.855 -4.175 1.00 96.25 111 THR A CA 1
ATOM 856 C C . THR A 1 111 ? 20.419 1.588 -4.117 1.00 96.25 111 THR A C 1
ATOM 858 O O . THR A 1 111 ? 21.531 1.613 -4.619 1.00 96.25 111 THR A O 1
ATOM 861 N N . ASP A 1 112 ? 19.922 0.463 -3.603 1.00 96.06 112 ASP A N 1
ATOM 862 C CA . ASP A 1 112 ? 20.639 -0.818 -3.670 1.00 96.06 112 ASP A CA 1
ATOM 863 C C . ASP A 1 112 ? 20.493 -1.485 -5.053 1.00 96.06 112 ASP A C 1
ATOM 865 O O . ASP A 1 112 ? 21.276 -2.358 -5.425 1.00 96.06 112 ASP A O 1
ATOM 869 N N . CYS A 1 113 ? 19.515 -1.056 -5.859 1.00 95.75 113 CYS A N 1
ATOM 870 C CA . CYS A 1 113 ? 19.270 -1.584 -7.200 1.00 95.75 113 CYS A CA 1
ATOM 871 C C . CYS A 1 113 ? 20.313 -1.068 -8.206 1.00 95.75 113 CYS A C 1
ATOM 873 O O . CYS A 1 113 ? 20.592 0.129 -8.286 1.00 95.75 113 CYS A O 1
ATOM 875 N N . THR A 1 114 ? 20.880 -1.953 -9.029 1.00 95.06 114 THR A N 1
ATOM 876 C CA . THR A 1 114 ? 21.845 -1.581 -10.084 1.00 95.06 114 THR A CA 1
ATOM 877 C C . THR A 1 114 ? 21.217 -0.771 -11.213 1.00 95.06 114 THR A C 1
ATOM 879 O O . THR A 1 114 ? 21.878 0.107 -11.765 1.00 95.06 114 THR A O 1
ATOM 882 N N . ALA A 1 115 ? 19.940 -1.010 -11.513 1.00 95.88 115 ALA A N 1
ATOM 883 C CA . ALA A 1 115 ? 19.224 -0.316 -12.577 1.00 95.88 115 ALA A CA 1
ATOM 884 C C . ALA A 1 115 ? 18.662 1.052 -12.168 1.00 95.88 115 ALA A C 1
ATOM 886 O O . ALA A 1 115 ? 18.290 1.841 -13.039 1.00 95.88 115 ALA A O 1
ATOM 887 N N . TYR A 1 116 ? 18.516 1.320 -10.867 1.00 96.56 116 TYR A N 1
ATOM 888 C CA . TYR A 1 116 ? 17.819 2.505 -10.368 1.00 96.56 116 TYR A CA 1
ATOM 889 C C . TYR A 1 116 ? 18.535 3.802 -10.769 1.00 96.56 116 TYR A C 1
ATOM 891 O O . TYR A 1 116 ? 19.742 3.942 -10.577 1.00 96.56 116 TYR A O 1
ATOM 899 N N . GLY A 1 117 ? 17.786 4.746 -11.349 1.00 94.12 117 GLY A N 1
ATOM 900 C CA . GLY A 1 117 ? 18.301 6.049 -11.784 1.00 94.12 117 GLY A CA 1
ATOM 901 C C . GLY A 1 117 ? 19.167 6.003 -13.048 1.00 94.12 117 GLY A C 1
ATOM 902 O O . GLY A 1 117 ? 19.579 7.051 -13.534 1.00 94.12 117 GLY A O 1
ATOM 903 N N . THR A 1 118 ? 19.427 4.815 -13.604 1.00 93.56 118 THR A N 1
ATOM 904 C CA . THR A 1 118 ? 20.203 4.625 -14.836 1.00 93.56 118 THR A CA 1
ATOM 905 C C . THR A 1 118 ? 19.312 4.061 -15.942 1.00 93.56 118 THR A C 1
ATOM 907 O O . THR A 1 118 ? 18.737 4.807 -16.732 1.00 93.56 118 THR A O 1
ATOM 910 N N . ARG A 1 119 ? 19.140 2.736 -15.990 1.00 95.69 119 ARG A N 1
ATOM 911 C CA . ARG A 1 119 ? 18.283 2.049 -16.966 1.00 95.69 119 ARG A CA 1
ATOM 912 C C . ARG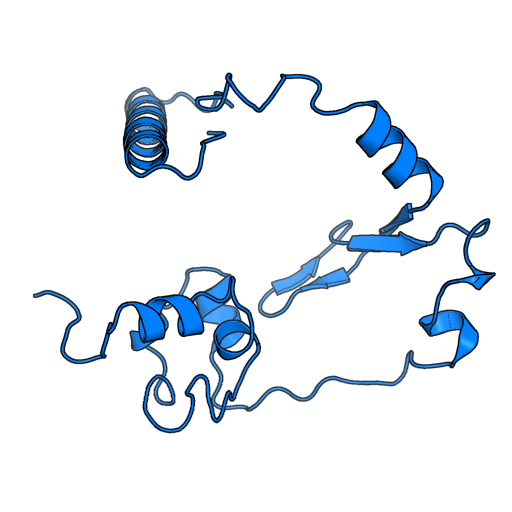 A 1 119 ? 16.818 2.011 -16.548 1.00 95.69 119 ARG A C 1
ATOM 914 O O . ARG A 1 119 ? 15.959 1.956 -17.421 1.00 95.69 119 ARG A O 1
ATOM 921 N N . CYS A 1 120 ? 16.549 2.069 -15.245 1.00 96.44 120 CYS A N 1
ATOM 922 C CA . CYS A 1 120 ? 15.220 2.183 -14.661 1.00 96.44 120 CYS A CA 1
ATOM 923 C C . CYS A 1 120 ? 14.985 3.629 -14.211 1.00 96.44 120 CYS A C 1
ATOM 925 O O . CYS A 1 120 ? 15.570 4.090 -13.229 1.00 96.44 120 CYS A O 1
ATOM 927 N N . THR A 1 121 ? 14.122 4.338 -14.936 1.00 95.69 121 THR A N 1
ATOM 928 C CA . THR A 1 121 ? 13.725 5.733 -14.670 1.00 95.69 121 THR A CA 1
ATOM 929 C C . THR A 1 121 ? 12.211 5.879 -14.833 1.00 95.69 121 THR A C 1
ATOM 931 O O . THR A 1 121 ? 11.599 5.005 -15.450 1.00 95.69 121 THR A O 1
ATOM 934 N N . PRO A 1 122 ? 11.579 6.981 -14.388 1.00 95.50 122 PRO A N 1
ATOM 935 C CA . PRO A 1 122 ? 10.148 7.195 -14.625 1.00 95.50 122 PRO A CA 1
ATOM 936 C C . PRO A 1 122 ? 9.756 7.160 -16.113 1.00 95.50 122 PRO A C 1
ATOM 938 O O . PRO A 1 122 ? 8.657 6.744 -16.460 1.00 95.50 122 PRO A O 1
ATOM 941 N N . ARG A 1 123 ? 10.670 7.551 -17.018 1.00 95.38 123 ARG A N 1
ATOM 942 C CA . ARG A 1 123 ? 10.448 7.497 -18.476 1.00 95.38 123 ARG A CA 1
ATOM 943 C C . ARG A 1 123 ? 10.651 6.104 -19.073 1.00 95.38 123 ARG A C 1
ATOM 945 O O . ARG A 1 123 ? 10.094 5.812 -20.125 1.00 95.38 123 ARG A O 1
ATOM 952 N N . ARG A 1 124 ? 11.481 5.273 -18.440 1.00 96.06 124 ARG A N 1
ATOM 953 C CA . ARG A 1 124 ? 11.781 3.897 -18.856 1.00 96.06 124 ARG A CA 1
ATOM 954 C C . ARG A 1 124 ? 11.798 2.990 -17.620 1.00 96.06 124 ARG A C 1
ATOM 956 O O . ARG A 1 124 ? 12.876 2.649 -17.128 1.00 96.06 124 ARG A O 1
ATOM 963 N N . PRO A 1 125 ? 10.626 2.658 -17.060 1.00 95.38 125 PRO A N 1
ATOM 964 C CA . PRO A 1 125 ? 10.550 1.869 -15.841 1.00 95.38 125 PRO A CA 1
ATOM 965 C C . PRO A 1 125 ? 10.782 0.385 -16.145 1.00 95.38 125 PRO A C 1
ATOM 967 O O . PRO A 1 125 ? 10.228 -0.147 -17.102 1.00 95.38 125 PRO A O 1
ATOM 970 N N . LEU A 1 126 ? 11.574 -0.290 -15.308 1.00 95.12 126 LEU A N 1
ATOM 971 C CA . LEU A 1 126 ? 11.781 -1.745 -15.392 1.00 95.12 126 LEU A CA 1
ATOM 972 C C . LEU A 1 126 ? 10.851 -2.541 -14.463 1.00 95.12 126 LEU A C 1
ATOM 974 O O . LEU A 1 126 ? 10.695 -3.745 -14.625 1.00 95.12 126 LEU A O 1
ATOM 978 N N . GLY A 1 127 ? 10.222 -1.888 -13.481 1.00 92.69 127 GLY A N 1
ATOM 979 C CA . GLY A 1 127 ? 9.331 -2.559 -12.538 1.00 92.69 127 GLY A CA 1
ATOM 980 C C . GLY A 1 127 ? 8.304 -1.630 -11.907 1.00 92.69 127 GLY A C 1
ATOM 981 O O . GLY A 1 127 ? 8.459 -0.406 -11.913 1.00 92.69 127 GLY A O 1
ATOM 982 N N . ALA A 1 128 ? 7.260 -2.233 -11.333 1.00 92.19 128 ALA A N 1
ATOM 983 C CA . ALA A 1 128 ? 6.097 -1.525 -10.797 1.00 92.19 128 ALA A CA 1
ATOM 984 C C . ALA A 1 128 ? 6.434 -0.387 -9.806 1.00 92.19 128 ALA A C 1
ATOM 986 O O . ALA A 1 128 ? 5.821 0.676 -9.927 1.00 92.19 128 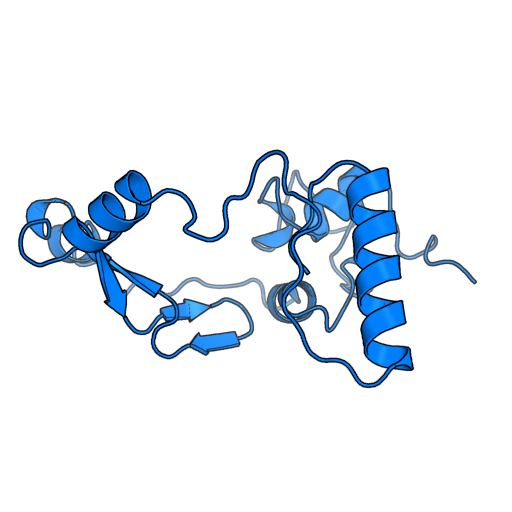ALA A O 1
ATOM 987 N N . PRO A 1 129 ? 7.434 -0.512 -8.903 1.00 95.06 129 PRO A N 1
ATOM 988 C CA . PRO A 1 129 ? 7.782 0.576 -7.984 1.00 95.06 129 PRO A CA 1
ATOM 989 C C . PRO A 1 129 ? 8.330 1.852 -8.644 1.00 95.06 129 PRO A C 1
ATOM 991 O O . PRO A 1 129 ? 8.433 2.869 -7.967 1.00 95.06 129 PRO A O 1
ATOM 994 N N . MET A 1 130 ? 8.725 1.814 -9.925 1.00 96.69 130 MET A N 1
ATOM 995 C CA . MET A 1 130 ? 9.127 3.003 -10.698 1.00 96.69 130 MET A CA 1
ATOM 996 C C . MET A 1 130 ? 7.977 3.568 -11.553 1.00 96.69 130 MET A C 1
ATOM 998 O O . MET A 1 130 ? 8.045 4.714 -11.983 1.00 96.69 130 MET A O 1
ATOM 1002 N N . VAL A 1 131 ? 6.929 2.774 -11.810 1.00 94.94 131 VAL A N 1
ATOM 1003 C CA . VAL A 1 131 ? 5.740 3.192 -12.580 1.00 94.94 131 VAL A CA 1
ATOM 1004 C C . VAL A 1 131 ? 4.725 3.904 -11.688 1.00 94.94 131 VAL A C 1
ATOM 1006 O O . VAL A 1 131 ? 4.116 4.886 -12.101 1.00 94.94 131 VAL A O 1
ATOM 1009 N N . SER A 1 132 ? 4.501 3.375 -10.483 1.00 91.62 132 SER A N 1
ATOM 1010 C CA . SER A 1 132 ? 3.447 3.855 -9.588 1.00 91.62 132 SER A CA 1
ATOM 1011 C C . SER A 1 132 ? 3.794 5.210 -8.974 1.00 91.62 132 SER A C 1
ATOM 1013 O O . SER A 1 132 ? 4.919 5.411 -8.519 1.00 91.62 132 SER A O 1
ATOM 1015 N N . ALA A 1 133 ? 2.801 6.099 -8.874 1.00 89.31 133 ALA A N 1
ATOM 1016 C CA . ALA A 1 133 ? 2.919 7.354 -8.128 1.00 89.31 133 ALA A CA 1
ATOM 1017 C C . ALA A 1 133 ? 3.195 7.123 -6.628 1.00 89.31 133 ALA A C 1
ATOM 1019 O O . ALA A 1 133 ? 3.840 7.943 -5.984 1.00 89.31 133 ALA A O 1
ATOM 1020 N N . GLU A 1 134 ? 2.760 5.979 -6.095 1.00 94.00 134 GLU A N 1
ATOM 1021 C CA . GLU A 1 134 ? 3.019 5.540 -4.716 1.00 94.00 134 GLU A CA 1
ATOM 1022 C C . GLU A 1 134 ? 4.271 4.649 -4.610 1.00 94.00 134 GLU A C 1
ATOM 1024 O O . GLU A 1 134 ? 4.619 4.153 -3.540 1.00 94.00 134 GLU A O 1
ATOM 1029 N N . GLY A 1 135 ? 4.953 4.389 -5.729 1.00 95.50 135 GLY A N 1
ATOM 1030 C CA . GLY A 1 135 ? 6.092 3.487 -5.779 1.00 95.50 135 GLY A CA 1
ATOM 1031 C C . GLY A 1 135 ? 7.334 4.083 -5.118 1.00 95.50 135 GLY A C 1
ATOM 1032 O O . GLY A 1 135 ? 7.770 5.183 -5.457 1.00 95.50 135 GLY A O 1
ATOM 1033 N N . THR A 1 136 ? 7.971 3.325 -4.220 1.00 96.38 136 THR A N 1
ATOM 1034 C CA . THR A 1 136 ? 9.165 3.777 -3.484 1.00 96.38 136 THR A CA 1
ATO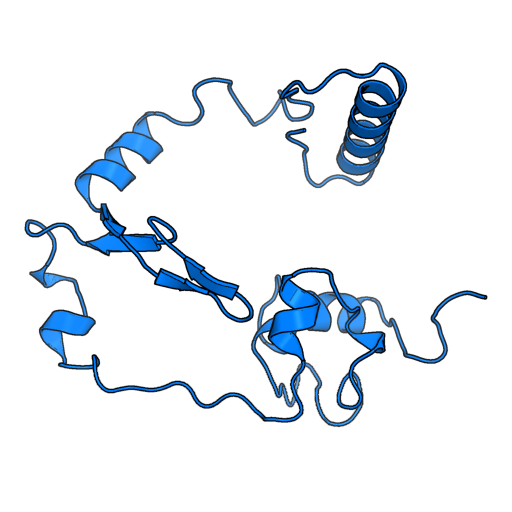M 1035 C C . THR A 1 136 ? 10.306 4.200 -4.412 1.00 96.38 136 THR A C 1
ATOM 1037 O O . THR A 1 136 ? 10.981 5.188 -4.136 1.00 96.38 136 THR A O 1
ATOM 1040 N N . CYS A 1 137 ? 10.519 3.501 -5.536 1.00 96.81 137 CYS A N 1
ATOM 1041 C CA . CYS A 1 137 ? 11.562 3.878 -6.492 1.00 96.81 137 CYS A CA 1
ATOM 1042 C C . CYS A 1 137 ? 11.237 5.208 -7.185 1.00 96.81 137 CYS A C 1
ATOM 1044 O O . CYS A 1 137 ? 12.116 6.059 -7.296 1.00 96.81 137 CYS A O 1
ATOM 1046 N N . ALA A 1 138 ? 9.990 5.413 -7.616 1.00 97.00 138 ALA A N 1
ATOM 1047 C CA . ALA A 1 138 ? 9.563 6.680 -8.204 1.00 97.00 138 ALA A CA 1
ATOM 1048 C C . ALA A 1 138 ? 9.694 7.837 -7.199 1.00 97.00 138 ALA A C 1
ATOM 1050 O O . ALA A 1 138 ? 10.230 8.889 -7.545 1.00 97.00 138 ALA A O 1
ATOM 1051 N N . ALA A 1 139 ? 9.296 7.618 -5.942 1.00 96.31 139 ALA A N 1
ATOM 1052 C CA . ALA A 1 139 ? 9.413 8.605 -4.871 1.00 96.31 139 ALA A CA 1
ATOM 1053 C C . ALA A 1 139 ? 10.876 8.977 -4.570 1.00 96.31 139 ALA A C 1
ATOM 1055 O O . ALA A 1 139 ? 11.208 10.160 -4.486 1.00 96.31 139 ALA A O 1
ATOM 1056 N N . PHE A 1 140 ? 11.775 7.990 -4.471 1.00 96.81 140 PHE A N 1
ATOM 1057 C CA . PHE A 1 140 ? 13.212 8.238 -4.299 1.00 96.81 140 PHE A CA 1
ATOM 1058 C C . PHE A 1 140 ? 13.782 9.056 -5.463 1.00 96.81 140 PHE A C 1
ATOM 1060 O O . PHE A 1 140 ? 14.541 10.001 -5.235 1.00 96.81 140 PHE A O 1
ATOM 1067 N N . HIS A 1 141 ? 13.384 8.728 -6.694 1.00 95.56 141 HIS A N 1
ATOM 1068 C CA . HIS A 1 141 ? 13.863 9.413 -7.890 1.00 95.56 141 HIS A CA 1
ATOM 1069 C C . HIS A 1 141 ? 13.352 10.856 -7.947 1.00 95.56 141 HIS A C 1
ATOM 1071 O O . HIS A 1 141 ? 14.114 11.768 -8.257 1.00 95.56 141 HIS A O 1
ATOM 1077 N N . ALA A 1 142 ? 12.075 11.082 -7.629 1.00 94.75 142 ALA A N 1
ATOM 1078 C CA . ALA A 1 142 ? 11.479 12.416 -7.575 1.00 94.75 142 ALA A CA 1
ATOM 1079 C C . ALA A 1 142 ? 12.126 13.296 -6.494 1.00 94.75 142 ALA A C 1
ATOM 1081 O O . ALA A 1 142 ? 12.334 14.486 -6.710 1.00 94.75 142 ALA A O 1
ATOM 1082 N N . ALA A 1 143 ? 12.513 12.696 -5.366 1.00 94.69 143 ALA A N 1
ATOM 1083 C CA . ALA A 1 143 ? 13.252 13.362 -4.297 1.00 94.69 143 ALA A CA 1
ATOM 1084 C C . ALA A 1 143 ? 14.755 13.545 -4.598 1.00 94.69 143 ALA A C 1
ATOM 1086 O O . ALA A 1 143 ? 15.498 13.992 -3.726 1.00 94.69 143 ALA A O 1
ATOM 1087 N N . GLY A 1 144 ? 15.230 13.169 -5.793 1.00 93.62 144 GLY A N 1
ATOM 1088 C CA . GLY A 1 144 ? 16.630 13.321 -6.195 1.00 93.62 144 GLY A CA 1
ATOM 1089 C C . GLY A 1 144 ? 17.611 12.408 -5.451 1.00 93.62 144 GLY A C 1
ATOM 1090 O O . GLY A 1 144 ? 18.803 12.702 -5.411 1.00 93.62 144 GLY A O 1
ATOM 1091 N N . ARG A 1 145 ? 17.148 11.306 -4.844 1.00 92.62 145 ARG A N 1
ATOM 1092 C CA . ARG A 1 145 ? 18.025 10.378 -4.113 1.00 92.62 145 ARG A CA 1
ATOM 1093 C C . ARG A 1 145 ? 18.823 9.520 -5.091 1.00 92.62 145 ARG A C 1
ATOM 1095 O O . ARG A 1 145 ? 18.237 8.792 -5.895 1.00 92.62 145 ARG A O 1
ATOM 1102 N N . THR A 1 146 ? 20.147 9.560 -4.991 1.00 85.19 146 THR A N 1
ATOM 1103 C CA . THR A 1 146 ? 21.081 8.789 -5.827 1.00 85.19 146 THR A CA 1
ATOM 1104 C C . THR A 1 146 ? 21.937 7.846 -4.978 1.00 85.19 146 THR A C 1
ATOM 1106 O O . THR A 1 146 ? 22.001 7.984 -3.758 1.00 85.19 146 THR A O 1
ATOM 1109 N N . LYS A 1 147 ? 22.608 6.879 -5.624 1.00 70.62 147 LYS A N 1
ATOM 1110 C CA . LYS A 1 147 ? 23.545 5.949 -4.964 1.00 70.62 147 LYS A CA 1
ATOM 1111 C C . LYS A 1 147 ? 24.696 6.651 -4.238 1.00 70.62 147 LYS A C 1
ATOM 1113 O O . LYS A 1 147 ? 25.145 6.157 -3.220 1.00 70.62 147 LYS A O 1
ATOM 1118 N N . GLU A 1 148 ? 25.161 7.786 -4.752 1.00 65.44 148 GLU A N 1
ATOM 1119 C CA . GLU A 1 148 ? 26.257 8.560 -4.149 1.00 65.44 148 GLU A CA 1
ATOM 1120 C C . GLU A 1 148 ? 25.793 9.422 -2.965 1.00 65.44 148 GLU A C 1
ATOM 1122 O O . GLU A 1 148 ? 26.610 9.859 -2.163 1.00 65.44 148 GLU A O 1
ATOM 1127 N N . ALA A 1 149 ? 24.482 9.650 -2.836 1.00 55.09 149 ALA A N 1
ATOM 1128 C CA . ALA A 1 149 ? 23.884 10.475 -1.789 1.00 55.09 149 ALA A CA 1
ATOM 1129 C C . ALA A 1 149 ? 23.366 9.666 -0.582 1.00 55.09 149 ALA A C 1
ATOM 1131 O O . ALA A 1 149 ? 22.692 10.229 0.286 1.00 55.09 149 ALA A O 1
ATOM 1132 N N . SER A 1 150 ? 23.635 8.355 -0.505 1.00 50.44 150 SER A N 1
ATOM 1133 C CA . SER A 1 150 ? 23.443 7.610 0.744 1.00 50.44 150 SER A CA 1
ATOM 1134 C C . SER A 1 150 ? 24.439 8.150 1.772 1.00 50.44 150 SER A C 1
ATOM 1136 O O . SER A 1 150 ? 25.644 8.039 1.562 1.00 50.44 150 SER A O 1
ATOM 1138 N N . LEU A 1 151 ? 23.910 8.804 2.811 1.00 44.28 151 LEU A N 1
ATOM 1139 C CA . LEU A 1 151 ? 24.648 9.492 3.877 1.00 44.28 151 LEU A CA 1
ATOM 1140 C C . LEU A 1 151 ? 25.826 8.661 4.438 1.00 44.28 151 LEU A C 1
ATOM 1142 O O . LEU A 1 151 ? 25.731 7.432 4.433 1.00 44.28 151 LEU A O 1
ATOM 1146 N N . PRO A 1 152 ? 26.896 9.330 4.917 1.00 43.25 152 PRO A N 1
ATOM 1147 C CA . PRO A 1 152 ? 28.030 8.690 5.589 1.00 43.25 152 PRO A CA 1
ATOM 1148 C C . PRO A 1 152 ? 27.627 7.870 6.819 1.00 43.25 152 PRO A C 1
ATOM 1150 O O . PRO A 1 152 ? 26.595 8.204 7.450 1.00 43.25 152 PRO A O 1
#

Sequence (152 aa):
MVTGFEPLDLLEGILMAVTQLERGRFEVENQYVRAVRRQGNTEAQDAVRTVFRVTDRAWRGLGTLPAGGLELTEAYERFDAAHRFDVGGLRPAEDPECIAGAVLTGARLPTDCTAYGTRCTPRRPLGAPMVSAEGTCAAFHAAGRTKEASLP

Radius of gyration: 19.83 Å; chains: 1; bounding box: 52×34×49 Å